Protein AF-A0A7X6PBB1-F1 (afdb_monomer)

Solvent-accessible surface area (backbone atoms only — not comparable to full-atom values): 6266 Å² total; per-residue (Å²): 109,42,58,60,52,27,48,48,32,52,76,72,76,43,76,60,89,97,48,58,81,42,70,58,37,14,54,49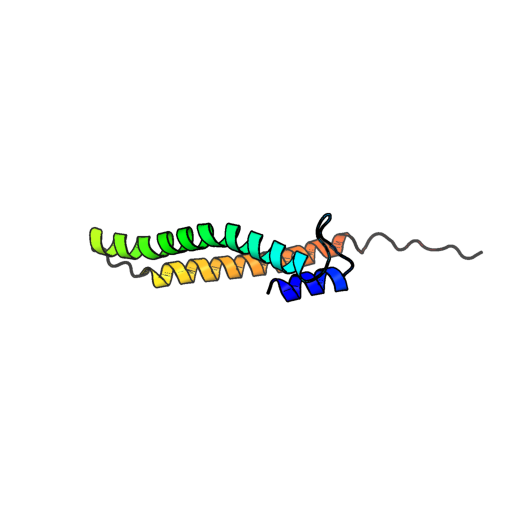,49,44,54,52,50,50,65,58,48,52,62,50,51,53,52,53,52,52,61,52,46,48,46,55,55,49,38,73,74,67,71,54,88,58,90,65,42,39,68,49,54,55,50,52,53,50,52,51,51,52,52,50,54,54,50,51,56,56,51,53,58,62,63,52,62,71,71,75,73,79,71,88,77,79,80,78,89,126

Radius of gyration: 23.5 Å; Cα contacts (8 Å, |Δi|>4): 41; chains: 1; bounding box: 78×23×52 Å

Structure (mmCIF, N/CA/C/O backbone):
data_AF-A0A7X6PBB1-F1
#
_entry.id   AF-A0A7X6PBB1-F1
#
loop_
_atom_site.group_PDB
_atom_site.id
_atom_site.type_symbol
_atom_site.label_atom_id
_atom_site.label_alt_id
_atom_site.label_comp_id
_atom_site.label_asym_id
_atom_site.label_entity_id
_atom_site.label_seq_id
_atom_site.pdbx_PDB_ins_code
_atom_site.Cartn_x
_atom_site.Cartn_y
_atom_site.Cartn_z
_atom_site.occupancy
_atom_site.B_iso_or_equiv
_atom_site.auth_seq_id
_atom_site.auth_comp_id
_atom_site.auth_asym_id
_atom_site.auth_atom_id
_atom_site.pdbx_PDB_model_num
ATOM 1 N N . ASN A 1 1 ? 2.613 6.301 -9.773 1.00 83.31 1 ASN A N 1
ATOM 2 C CA . ASN A 1 1 ? 2.167 6.974 -11.007 1.00 83.31 1 ASN A CA 1
ATOM 3 C C . ASN A 1 1 ? 2.498 6.084 -12.215 1.00 83.31 1 ASN A C 1
ATOM 5 O O . ASN A 1 1 ? 3.665 5.731 -12.363 1.00 83.31 1 ASN A O 1
ATOM 9 N N . PRO A 1 2 ? 1.519 5.656 -13.041 1.00 81.81 2 PRO A N 1
ATOM 10 C CA . PRO A 1 2 ? 1.767 4.777 -14.192 1.00 81.81 2 PRO A CA 1
ATOM 11 C C . PRO A 1 2 ? 2.660 5.387 -15.282 1.00 81.81 2 PRO A C 1
ATOM 13 O O . PRO A 1 2 ? 3.365 4.642 -15.962 1.00 81.81 2 PRO A O 1
ATOM 16 N N . THR A 1 3 ? 2.653 6.716 -15.456 1.00 86.56 3 THR A N 1
ATOM 17 C CA . THR A 1 3 ? 3.498 7.390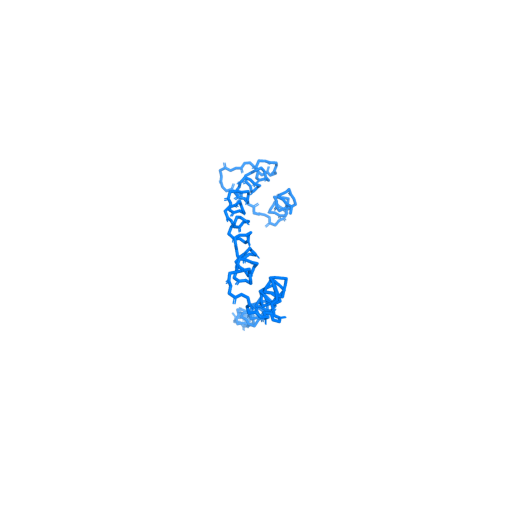 -16.459 1.00 86.56 3 THR A CA 1
ATOM 18 C C . THR A 1 3 ? 4.966 7.361 -16.054 1.00 86.56 3 THR A C 1
ATOM 20 O O . THR A 1 3 ? 5.794 6.899 -16.830 1.00 86.56 3 THR A O 1
ATOM 23 N N . GLU A 1 4 ? 5.271 7.721 -14.807 1.00 86.44 4 GLU A N 1
ATOM 24 C CA . GLU A 1 4 ? 6.627 7.628 -14.248 1.00 86.44 4 GLU A CA 1
ATOM 25 C C . GLU A 1 4 ? 7.145 6.187 -14.243 1.00 86.44 4 GLU A C 1
ATOM 27 O O . GLU A 1 4 ? 8.310 5.948 -14.536 1.00 86.44 4 GLU A O 1
ATOM 32 N N . MET A 1 5 ? 6.293 5.197 -13.949 1.00 85.25 5 MET A N 1
ATOM 33 C CA . MET A 1 5 ? 6.688 3.786 -14.047 1.00 85.25 5 MET A CA 1
ATOM 34 C C . MET A 1 5 ? 7.062 3.399 -15.481 1.00 85.25 5 MET A C 1
ATOM 36 O O . MET A 1 5 ? 8.079 2.738 -15.684 1.00 85.25 5 MET A O 1
ATOM 40 N N . ALA A 1 6 ? 6.279 3.827 -16.474 1.00 84.69 6 ALA A N 1
ATOM 41 C CA . ALA A 1 6 ? 6.579 3.569 -17.879 1.00 84.69 6 ALA A CA 1
ATOM 42 C C . ALA A 1 6 ? 7.870 4.274 -18.341 1.00 84.69 6 ALA A C 1
ATOM 44 O O . ALA A 1 6 ? 8.652 3.682 -19.083 1.00 84.69 6 ALA A O 1
ATOM 45 N N . GLU A 1 7 ? 8.115 5.505 -17.887 1.00 86.44 7 GLU A N 1
ATOM 46 C CA . GLU A 1 7 ? 9.351 6.252 -18.158 1.00 86.44 7 GLU A CA 1
ATOM 47 C C . GLU A 1 7 ? 10.567 5.607 -17.489 1.00 86.44 7 GLU A C 1
ATOM 49 O O . GLU A 1 7 ? 11.599 5.418 -18.136 1.00 86.44 7 GLU A O 1
ATOM 54 N N . ASN A 1 8 ? 10.433 5.189 -16.228 1.00 86.88 8 ASN A N 1
ATOM 55 C CA . ASN A 1 8 ? 11.476 4.467 -15.507 1.00 86.88 8 ASN A CA 1
ATOM 56 C C . ASN A 1 8 ? 11.821 3.152 -16.212 1.00 86.88 8 ASN A C 1
ATOM 58 O O . ASN A 1 8 ? 12.999 2.861 -16.391 1.00 86.88 8 ASN A O 1
ATOM 62 N N . MET A 1 9 ? 10.832 2.390 -16.696 1.00 83.94 9 MET A N 1
ATOM 63 C CA . MET A 1 9 ? 11.103 1.178 -17.478 1.00 83.94 9 MET A CA 1
ATOM 64 C C . MET A 1 9 ? 11.989 1.476 -18.693 1.00 83.94 9 MET A C 1
ATOM 66 O O . MET A 1 9 ? 12.996 0.799 -18.871 1.00 83.94 9 MET A O 1
ATOM 70 N N . ILE A 1 10 ? 11.689 2.528 -19.462 1.00 83.12 10 ILE A N 1
ATOM 71 C CA . ILE A 1 10 ? 12.508 2.932 -20.617 1.00 83.12 10 ILE A CA 1
ATOM 72 C C . ILE A 1 10 ? 13.915 3.352 -20.174 1.00 83.12 10 ILE A C 1
ATOM 74 O O . ILE A 1 10 ? 14.898 2.925 -20.778 1.00 83.12 10 ILE A O 1
ATOM 78 N N . LYS A 1 11 ? 14.020 4.150 -19.103 1.00 85.19 11 LYS A N 1
ATOM 79 C CA . LYS A 1 11 ? 15.294 4.644 -18.556 1.00 85.19 11 LYS A CA 1
ATOM 80 C C . LYS A 1 11 ? 16.216 3.512 -18.090 1.00 85.19 11 LYS A C 1
ATOM 82 O O . LYS A 1 11 ? 17.429 3.626 -18.234 1.00 85.19 11 LYS A O 1
ATOM 87 N N . TYR A 1 12 ? 15.649 2.422 -17.574 1.00 84.94 12 TYR A N 1
ATOM 88 C CA . TYR A 1 12 ? 16.376 1.218 -17.156 1.00 84.94 12 TYR A CA 1
ATOM 89 C C . TYR A 1 12 ? 16.471 0.142 -18.260 1.00 84.94 12 TYR A C 1
ATOM 91 O O . TYR A 1 12 ? 16.863 -0.988 -17.978 1.00 84.94 12 TYR A O 1
ATOM 99 N N . GLY A 1 13 ? 16.126 0.465 -19.515 1.00 81.38 13 GLY A N 1
ATOM 100 C CA . GLY A 1 13 ? 16.237 -0.445 -20.667 1.00 81.38 13 GLY A CA 1
ATOM 101 C C . GLY A 1 13 ? 15.159 -1.538 -20.752 1.00 81.38 13 GLY A C 1
ATOM 102 O O . GLY A 1 13 ? 15.240 -2.424 -21.602 1.00 81.38 13 GLY A O 1
ATOM 103 N N . GLY A 1 14 ? 14.138 -1.490 -19.896 1.00 81.75 14 GLY A N 1
ATOM 104 C CA . GLY A 1 14 ? 13.006 -2.413 -19.880 1.00 81.75 14 GLY A CA 1
ATOM 105 C C . GLY A 1 14 ? 11.846 -1.961 -20.775 1.00 81.75 14 GLY A C 1
ATOM 106 O O . GLY A 1 14 ? 11.537 -0.777 -20.897 1.00 81.75 14 GLY A O 1
ATOM 107 N N . HIS A 1 15 ? 11.145 -2.915 -21.386 1.00 84.81 15 HIS A N 1
ATOM 108 C CA . HIS A 1 15 ? 9.913 -2.652 -22.133 1.00 84.81 15 HIS A CA 1
ATOM 109 C C . HIS A 1 15 ? 8.940 -3.825 -22.006 1.00 84.81 15 HIS A C 1
ATOM 111 O O . HIS A 1 15 ? 9.345 -4.967 -21.803 1.00 84.81 15 HIS A O 1
ATOM 117 N N . ILE A 1 16 ? 7.640 -3.540 -22.113 1.00 82.00 16 ILE A N 1
ATOM 118 C CA . ILE A 1 16 ? 6.608 -4.580 -22.101 1.00 82.00 16 ILE A CA 1
ATOM 119 C C . ILE A 1 16 ? 6.504 -5.163 -23.520 1.00 82.00 16 ILE A C 1
ATOM 121 O O . ILE A 1 16 ? 6.164 -4.416 -24.445 1.00 82.00 16 ILE A O 1
ATOM 125 N N . PRO A 1 17 ? 6.763 -6.468 -23.725 1.00 76.38 17 PRO A N 1
ATOM 126 C CA . PRO A 1 17 ? 6.644 -7.084 -25.041 1.00 76.38 17 PRO A CA 1
ATOM 127 C C . PRO A 1 17 ? 5.209 -6.940 -25.572 1.00 76.38 17 PRO A C 1
ATOM 129 O O . PRO A 1 17 ? 4.233 -7.179 -24.862 1.00 76.38 17 PRO A O 1
ATOM 132 N N . GLY A 1 18 ? 5.071 -6.497 -26.825 1.00 79.00 18 GLY A N 1
ATOM 133 C CA . GLY A 1 18 ? 3.769 -6.298 -27.476 1.00 79.00 18 GLY A CA 1
ATOM 134 C C . GLY A 1 18 ? 3.070 -4.956 -27.202 1.00 79.00 18 GLY A C 1
ATOM 135 O O . GLY A 1 18 ? 1.972 -4.738 -27.723 1.00 79.00 18 GLY A O 1
ATOM 136 N N . LYS A 1 19 ? 3.670 -4.026 -26.439 1.00 81.94 19 LYS A N 1
ATOM 137 C CA . LYS A 1 19 ? 3.152 -2.654 -26.249 1.00 81.94 19 LYS A CA 1
ATOM 138 C C . LYS A 1 19 ? 4.232 -1.612 -26.543 1.00 81.94 19 LYS A C 1
ATOM 140 O O . LYS A 1 19 ? 5.374 -1.749 -26.123 1.00 81.94 19 LYS A O 1
ATOM 145 N N . LYS A 1 20 ? 3.865 -0.555 -27.279 1.00 82.88 20 LYS A N 1
ATOM 146 C CA . LYS A 1 20 ? 4.797 0.534 -27.614 1.00 82.88 20 LYS A CA 1
ATOM 147 C C . LYS A 1 20 ? 5.254 1.246 -26.328 1.00 82.88 20 LYS A C 1
ATOM 149 O O . LYS A 1 20 ? 4.380 1.633 -25.546 1.00 82.88 20 LYS A O 1
ATOM 154 N N . PRO A 1 21 ? 6.569 1.453 -26.127 1.00 80.38 21 PRO A N 1
ATOM 155 C CA . PRO A 1 21 ? 7.083 2.187 -24.976 1.00 80.38 21 PRO A CA 1
ATOM 156 C C . PRO A 1 21 ? 6.457 3.584 -24.839 1.00 80.38 21 PRO A C 1
ATOM 158 O O . PRO A 1 21 ? 6.134 4.234 -25.834 1.00 80.38 21 PRO A O 1
ATOM 161 N N . GLY A 1 22 ? 6.273 4.039 -23.598 1.00 83.94 22 GLY A N 1
ATOM 162 C CA . GLY A 1 22 ? 5.744 5.364 -23.267 1.00 83.94 22 GLY A CA 1
ATOM 163 C C . GLY A 1 22 ? 4.253 5.331 -22.940 1.00 83.94 22 GLY A C 1
ATOM 164 O O . GLY A 1 22 ? 3.806 4.532 -22.114 1.00 83.94 22 GLY A O 1
ATOM 165 N N . LYS A 1 23 ? 3.460 6.188 -23.598 1.00 86.25 23 LYS A N 1
ATOM 166 C CA . LYS A 1 23 ? 2.035 6.402 -23.277 1.00 86.25 23 LYS A CA 1
ATOM 167 C C . LYS A 1 23 ? 1.198 5.115 -23.302 1.00 86.25 23 LYS A C 1
ATOM 169 O O . LYS A 1 23 ? 0.369 4.907 -22.422 1.00 86.25 23 LYS A O 1
ATOM 174 N N . LYS A 1 24 ? 1.445 4.217 -24.264 1.00 87.06 24 LYS A N 1
ATOM 175 C CA . LYS A 1 24 ? 0.715 2.938 -24.373 1.00 87.06 24 LYS A CA 1
ATOM 176 C C . LYS A 1 24 ? 1.057 1.957 -23.248 1.00 87.06 24 LYS A C 1
ATOM 178 O O . LYS A 1 24 ? 0.178 1.214 -22.817 1.00 87.06 24 LYS A O 1
ATOM 183 N N . THR A 1 25 ? 2.289 1.983 -22.742 1.00 87.81 25 THR A N 1
ATOM 184 C CA . THR A 1 25 ? 2.695 1.231 -21.546 1.00 87.81 25 THR A CA 1
ATOM 185 C C . THR A 1 25 ? 2.056 1.804 -20.282 1.00 87.81 25 THR A C 1
ATOM 187 O O . THR A 1 25 ? 1.527 1.042 -19.478 1.00 87.81 25 THR A O 1
ATOM 190 N N . ALA A 1 26 ? 2.022 3.131 -20.133 1.00 89.12 26 ALA A N 1
ATOM 191 C CA . ALA A 1 26 ? 1.381 3.787 -18.991 1.00 89.12 26 ALA A CA 1
ATOM 192 C C . ALA A 1 26 ? -0.134 3.504 -18.926 1.00 89.12 26 ALA A C 1
ATOM 194 O O . ALA A 1 26 ? -0.645 3.141 -17.867 1.00 89.12 26 ALA A O 1
ATOM 195 N N . GLU A 1 27 ? -0.841 3.600 -20.062 1.00 91.06 27 GLU A N 1
ATOM 196 C CA . GLU A 1 27 ? -2.267 3.245 -20.184 1.00 91.06 27 GLU A CA 1
ATOM 197 C C . GLU A 1 27 ? -2.513 1.778 -19.797 1.00 91.06 27 GLU A C 1
ATOM 199 O O . GLU A 1 27 ? -3.445 1.471 -19.051 1.00 91.06 27 GLU A O 1
ATOM 204 N N . TYR A 1 28 ? -1.648 0.870 -20.260 1.00 90.44 28 TYR A N 1
ATOM 205 C CA . TYR A 1 28 ? -1.733 -0.546 -19.918 1.00 90.44 28 TYR A CA 1
ATOM 206 C C . TYR A 1 28 ? -1.552 -0.781 -18.413 1.00 90.44 28 TYR A C 1
ATOM 208 O O . TYR A 1 28 ? -2.427 -1.381 -17.788 1.00 90.44 28 TYR A O 1
ATOM 216 N N . ILE A 1 29 ? -0.477 -0.250 -17.822 1.00 90.69 29 ILE A N 1
ATOM 217 C CA . ILE A 1 29 ? -0.203 -0.354 -16.381 1.00 90.69 29 ILE A CA 1
ATOM 218 C C . ILE A 1 29 ? -1.379 0.207 -15.580 1.00 90.69 29 ILE A C 1
ATOM 220 O O . ILE A 1 29 ? -1.864 -0.456 -14.668 1.00 90.69 29 ILE A O 1
ATOM 224 N N . SER A 1 30 ? -1.894 1.381 -15.955 1.00 92.75 30 SER A N 1
ATOM 225 C CA . SER A 1 30 ? -3.048 1.978 -15.281 1.00 92.75 30 SER A CA 1
ATOM 226 C C . SER A 1 30 ? -4.275 1.073 -15.345 1.00 92.75 30 SER A C 1
ATOM 228 O O . SER A 1 30 ? -4.933 0.874 -14.330 1.00 92.75 30 SER A O 1
ATOM 230 N N . SER A 1 31 ? -4.575 0.488 -16.508 1.00 92.56 31 SER A N 1
ATOM 231 C CA . SER A 1 31 ? -5.744 -0.385 -16.665 1.00 92.56 31 SER A CA 1
ATOM 232 C C . SER A 1 31 ? -5.655 -1.656 -15.813 1.00 92.56 31 SER A C 1
ATOM 234 O O . SER A 1 31 ? -6.656 -2.097 -15.244 1.00 92.56 31 SER A O 1
ATOM 236 N N . VAL A 1 32 ? -4.452 -2.224 -15.689 1.00 93.12 32 VAL A N 1
ATOM 237 C CA . VAL A 1 32 ? -4.186 -3.403 -14.859 1.00 93.12 32 VAL A CA 1
ATOM 238 C C . VAL A 1 32 ? -4.298 -3.041 -13.381 1.00 93.12 32 VAL A C 1
ATOM 240 O O . VAL A 1 32 ? -5.013 -3.719 -12.646 1.00 93.12 32 VAL A O 1
ATOM 243 N N . LEU A 1 33 ? -3.669 -1.937 -12.962 1.00 92.62 33 LEU A N 1
ATOM 244 C CA . LEU A 1 33 ? -3.761 -1.435 -11.592 1.00 92.62 33 LEU A CA 1
ATOM 245 C C . LEU A 1 33 ? -5.216 -1.191 -11.193 1.00 92.62 33 LEU A C 1
ATOM 247 O O . LEU A 1 33 ? -5.637 -1.661 -10.145 1.00 92.62 33 LEU A O 1
ATOM 251 N N . THR A 1 34 ? -6.016 -0.538 -12.037 1.00 94.56 34 THR A N 1
ATOM 252 C CA . THR A 1 34 ? -7.435 -0.308 -11.743 1.00 94.56 34 THR A CA 1
ATOM 253 C C . THR A 1 34 ? -8.198 -1.618 -11.540 1.00 94.56 34 THR A C 1
ATOM 255 O O . THR A 1 34 ? -8.951 -1.727 -10.578 1.00 94.56 34 THR A O 1
ATOM 258 N N . ARG A 1 35 ? -7.989 -2.636 -12.387 1.00 94.25 35 ARG A N 1
ATOM 259 C CA . ARG A 1 35 ? -8.691 -3.929 -12.254 1.00 94.25 35 ARG A CA 1
ATOM 260 C C . ARG A 1 35 ? -8.303 -4.706 -11.001 1.00 94.25 35 ARG A C 1
ATOM 262 O O . ARG A 1 35 ? -9.149 -5.408 -10.463 1.00 94.25 35 ARG A O 1
ATOM 269 N N . ILE A 1 36 ? -7.055 -4.594 -10.555 1.00 93.56 36 ILE A N 1
ATOM 270 C CA . ILE A 1 36 ? -6.574 -5.281 -9.349 1.00 93.56 36 ILE A CA 1
ATOM 271 C C . ILE A 1 36 ? -6.998 -4.516 -8.089 1.00 93.56 36 ILE A C 1
ATOM 273 O O . ILE A 1 36 ? -7.465 -5.116 -7.124 1.00 93.56 36 ILE A O 1
ATOM 277 N N . THR A 1 37 ? -6.888 -3.188 -8.102 1.00 93.44 37 THR A N 1
ATOM 278 C CA . THR A 1 37 ? -7.191 -2.345 -6.940 1.00 93.44 37 THR A CA 1
ATOM 279 C C . THR A 1 37 ? -8.686 -2.283 -6.636 1.00 93.44 37 THR A C 1
ATOM 281 O O . THR A 1 37 ? -9.055 -2.217 -5.469 1.00 93.44 37 THR A O 1
ATOM 284 N N . LEU A 1 38 ? -9.559 -2.329 -7.647 1.00 94.31 38 LEU A N 1
ATOM 285 C CA . LEU A 1 38 ? -11.009 -2.188 -7.468 1.00 94.31 38 LEU A CA 1
ATOM 286 C C . LEU A 1 38 ? -11.634 -3.254 -6.537 1.00 94.31 38 LEU A C 1
ATOM 288 O O . LEU A 1 38 ? -12.277 -2.861 -5.564 1.00 94.31 38 LEU A O 1
ATOM 292 N N . PRO A 1 39 ? -11.415 -4.572 -6.726 1.00 94.50 39 PRO A N 1
ATOM 293 C CA . PRO A 1 39 ? -11.879 -5.580 -5.769 1.00 94.50 39 PRO A CA 1
ATOM 294 C C . PRO A 1 39 ? -11.158 -5.490 -4.414 1.00 94.50 39 PRO A C 1
ATOM 296 O O . PRO A 1 39 ? -11.784 -5.715 -3.380 1.00 94.50 39 PRO A O 1
ATOM 299 N N . GLY A 1 40 ? -9.875 -5.105 -4.394 1.00 90.94 40 GLY A N 1
ATOM 300 C CA . GLY A 1 40 ? -9.131 -4.888 -3.149 1.00 90.94 40 GLY A CA 1
ATOM 301 C C . GLY A 1 40 ? -9.735 -3.775 -2.286 1.00 90.94 40 GLY A C 1
ATOM 302 O O . GLY A 1 40 ? -9.909 -3.949 -1.084 1.00 90.94 40 GLY A O 1
ATOM 303 N N . ALA A 1 41 ? -10.130 -2.657 -2.899 1.00 88.69 41 ALA A N 1
ATOM 304 C CA . ALA A 1 41 ? -10.770 -1.538 -2.211 1.00 88.69 41 ALA A CA 1
ATOM 305 C C . ALA A 1 41 ? -12.131 -1.928 -1.612 1.00 88.69 41 ALA A C 1
ATOM 307 O O . ALA A 1 41 ? -12.422 -1.569 -0.472 1.00 88.69 41 ALA A O 1
ATOM 308 N N . VAL A 1 42 ? -12.936 -2.708 -2.342 1.00 93.00 42 VAL A N 1
ATOM 309 C CA . VAL A 1 42 ? -14.216 -3.236 -1.836 1.00 93.00 42 VAL A CA 1
ATOM 310 C C . VAL A 1 42 ? -13.990 -4.159 -0.637 1.00 93.00 42 VAL A C 1
ATOM 312 O O . VAL A 1 42 ? -14.674 -4.031 0.375 1.00 93.00 42 VAL A O 1
ATOM 315 N N . PHE A 1 43 ? -13.001 -5.051 -0.711 1.00 88.94 43 PHE A N 1
ATOM 316 C CA . PHE A 1 43 ? -12.646 -5.936 0.398 1.00 88.94 43 PHE A CA 1
ATOM 317 C C . PHE A 1 43 ? -12.211 -5.161 1.652 1.00 88.94 43 PHE A C 1
ATOM 319 O O . PHE A 1 43 ? -12.698 -5.438 2.748 1.00 88.94 43 PHE A O 1
ATOM 326 N N . PHE A 1 44 ? -11.353 -4.149 1.496 1.00 84.94 44 PHE A N 1
ATOM 327 C CA . PHE A 1 44 ? -10.947 -3.292 2.612 1.00 84.94 44 PHE A CA 1
ATOM 328 C C . PHE A 1 44 ? -12.120 -2.515 3.215 1.00 84.94 44 PHE A C 1
ATOM 330 O O . PHE A 1 44 ? -12.214 -2.424 4.438 1.00 84.94 44 PHE A O 1
ATOM 337 N N . ALA A 1 45 ? -13.032 -2.004 2.384 1.00 85.25 45 ALA A N 1
ATOM 338 C CA . ALA A 1 45 ? -14.234 -1.327 2.861 1.00 85.25 45 ALA A CA 1
ATOM 339 C C . ALA A 1 45 ? -15.119 -2.262 3.703 1.00 85.25 45 ALA A C 1
ATOM 341 O O . ALA A 1 45 ? -15.600 -1.862 4.758 1.00 85.25 45 ALA A O 1
ATOM 342 N N . LEU A 1 46 ? -15.281 -3.526 3.297 1.00 86.62 46 LEU A N 1
ATOM 343 C CA . LEU A 1 46 ? -16.041 -4.512 4.073 1.00 86.62 46 LEU A CA 1
ATOM 344 C C . LEU A 1 46 ? -15.386 -4.816 5.426 1.00 86.62 46 LEU A C 1
ATOM 346 O O . LEU A 1 46 ? -16.074 -4.816 6.445 1.00 86.62 46 LEU A O 1
ATOM 350 N N . ILE A 1 47 ? -14.064 -5.021 5.460 1.00 82.06 47 ILE A N 1
ATOM 351 C CA . ILE A 1 47 ? -13.328 -5.249 6.715 1.00 82.06 47 ILE A CA 1
ATOM 352 C C . ILE A 1 47 ? -13.453 -4.052 7.662 1.00 82.0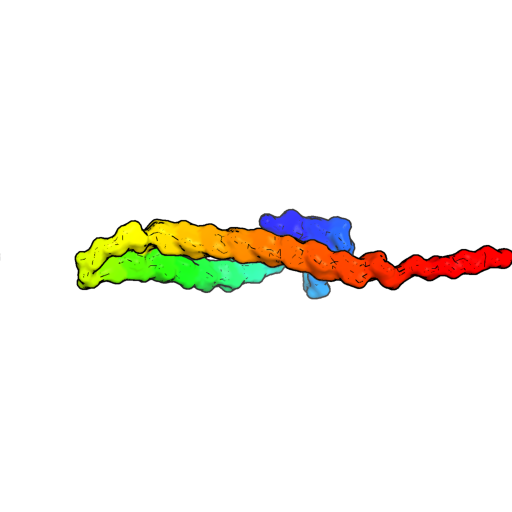6 47 ILE A C 1
ATOM 354 O O . ILE A 1 47 ? -13.616 -4.245 8.865 1.00 82.06 47 ILE A O 1
ATOM 358 N N . ALA A 1 48 ? -13.409 -2.829 7.131 1.00 77.88 48 ALA A N 1
ATOM 359 C CA . ALA A 1 48 ? -13.571 -1.612 7.920 1.00 77.88 48 ALA A CA 1
ATOM 360 C C . ALA A 1 48 ? -14.960 -1.506 8.580 1.00 77.88 48 ALA A C 1
ATOM 362 O O . ALA A 1 48 ? -15.065 -0.985 9.689 1.00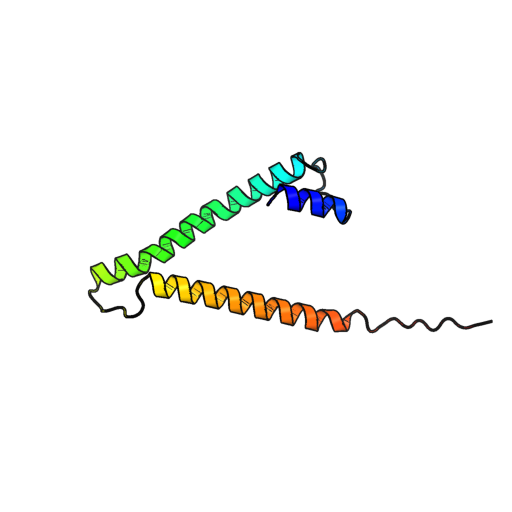 77.88 48 ALA A O 1
ATOM 363 N N . LEU A 1 49 ? -16.007 -2.031 7.932 1.00 80.19 49 LEU A N 1
ATOM 364 C CA . LEU A 1 49 ? -17.394 -1.984 8.415 1.00 80.19 49 LEU A CA 1
ATOM 365 C C . LEU A 1 49 ? -17.742 -3.096 9.420 1.00 80.19 49 LEU A C 1
ATOM 367 O O . LEU A 1 49 ? -18.632 -2.917 10.252 1.00 80.19 49 LEU A O 1
ATOM 371 N N . LEU A 1 50 ? -17.046 -4.239 9.382 1.00 78.25 50 LEU A N 1
ATOM 372 C CA . LEU A 1 50 ? -17.250 -5.351 10.325 1.00 78.25 50 LEU A CA 1
ATOM 373 C C . LEU A 1 50 ? -17.296 -4.932 11.811 1.00 78.25 50 LEU A C 1
ATOM 375 O O . LEU A 1 50 ? -18.253 -5.304 12.493 1.00 78.25 50 LEU A O 1
ATOM 379 N N . PRO A 1 51 ? -16.328 -4.167 12.348 1.00 73.94 51 PRO A N 1
ATOM 380 C CA . PRO A 1 51 ? -16.3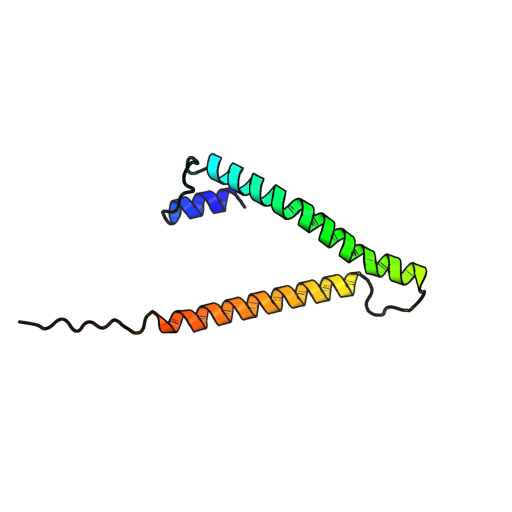27 -3.788 13.762 1.00 73.94 51 PRO A CA 1
ATOM 381 C C . PRO A 1 51 ? -17.509 -2.888 14.149 1.00 73.94 51 PRO A C 1
ATOM 383 O O . PRO A 1 51 ? -18.034 -3.013 15.256 1.00 73.94 51 PRO A O 1
ATOM 386 N N . GLU A 1 52 ? -17.973 -2.021 13.246 1.00 74.88 52 GLU A N 1
ATOM 387 C CA . GLU A 1 52 ? -19.147 -1.170 13.479 1.00 74.88 52 GLU A CA 1
ATOM 388 C C . GLU A 1 52 ? -20.427 -2.014 13.601 1.00 74.88 52 GLU A C 1
ATOM 390 O O . GLU A 1 52 ? -21.203 -1.853 14.547 1.00 74.88 52 GLU A O 1
ATOM 395 N N . ILE A 1 53 ? -20.593 -3.001 12.715 1.00 75.94 53 ILE A N 1
ATOM 396 C CA . ILE A 1 53 ? -21.713 -3.952 12.761 1.00 75.94 53 ILE A CA 1
ATOM 397 C C . ILE A 1 53 ? -21.665 -4.795 14.045 1.00 75.94 53 ILE A C 1
ATOM 399 O O . ILE A 1 53 ? -22.685 -4.963 14.717 1.00 75.94 53 ILE A O 1
ATOM 403 N N . MET A 1 54 ? -20.486 -5.296 14.429 1.00 71.12 54 MET A N 1
ATOM 404 C CA . MET A 1 54 ? -20.325 -6.107 15.642 1.00 71.12 54 MET A CA 1
ATOM 405 C C . MET A 1 54 ? -20.634 -5.322 16.922 1.00 71.12 54 MET A C 1
ATOM 407 O O . MET A 1 54 ? -21.274 -5.858 17.829 1.00 71.12 54 MET A O 1
ATOM 411 N N . THR A 1 55 ? -20.231 -4.052 16.987 1.00 68.56 55 THR A N 1
ATOM 412 C CA . THR A 1 55 ? -20.480 -3.195 18.157 1.00 68.56 55 THR A CA 1
ATOM 413 C C . THR A 1 55 ? -21.977 -2.914 18.328 1.00 68.56 55 THR A C 1
ATOM 415 O O . THR A 1 55 ? -22.499 -3.005 19.441 1.00 68.56 55 THR A O 1
ATOM 418 N N . ASN A 1 56 ? -22.691 -2.664 17.225 1.00 70.00 56 ASN A N 1
ATOM 419 C CA . ASN A 1 56 ? -24.128 -2.378 17.240 1.00 70.00 56 ASN A CA 1
ATOM 420 C C . ASN A 1 56 ? -24.990 -3.594 17.630 1.00 70.00 56 ASN A C 1
ATOM 422 O O . ASN A 1 56 ? -26.008 -3.429 18.304 1.00 70.00 56 ASN A O 1
ATOM 426 N N . VAL A 1 57 ? -24.590 -4.812 17.242 1.00 67.00 57 VAL A N 1
ATOM 427 C CA . VAL A 1 57 ? -25.360 -6.044 17.513 1.00 67.00 57 VAL A CA 1
ATOM 428 C C . VAL A 1 57 ? -25.054 -6.631 18.895 1.00 67.00 57 VAL A C 1
ATOM 430 O O . VAL A 1 57 ? -25.977 -7.021 19.608 1.00 67.00 57 VAL A O 1
ATOM 433 N N . PHE A 1 58 ? -23.780 -6.682 19.302 1.00 68.81 58 PHE A N 1
ATOM 434 C CA . PHE A 1 58 ? -23.368 -7.373 20.532 1.00 68.81 58 PHE A CA 1
ATOM 435 C C . PHE A 1 58 ? -23.257 -6.459 21.762 1.00 68.81 58 PHE A C 1
ATOM 437 O O . PHE A 1 58 ? -23.105 -6.976 22.867 1.00 68.81 58 PHE A O 1
ATOM 444 N N . LYS A 1 59 ? -23.349 -5.124 21.606 1.00 63.44 59 LYS A N 1
ATOM 445 C CA . LYS A 1 59 ? -23.262 -4.116 22.692 1.00 63.44 59 LYS A CA 1
ATOM 446 C C . LYS A 1 59 ? -22.058 -4.291 23.635 1.00 63.44 59 LYS A C 1
ATOM 448 O O . LYS A 1 59 ? -22.078 -3.820 24.770 1.00 63.44 59 LYS A O 1
ATOM 453 N N . LEU A 1 60 ? -21.007 -4.972 23.181 1.00 62.84 60 LEU A N 1
ATOM 454 C CA . LEU A 1 60 ? -19.769 -5.129 23.931 1.00 62.84 60 LEU A CA 1
ATOM 455 C C . LEU A 1 60 ? -18.907 -3.879 23.713 1.00 62.84 60 LEU A C 1
ATOM 457 O O . LEU A 1 60 ? -18.758 -3.457 22.563 1.00 62.84 60 LEU A O 1
ATOM 461 N N . PRO A 1 61 ? -18.325 -3.285 24.771 1.00 61.09 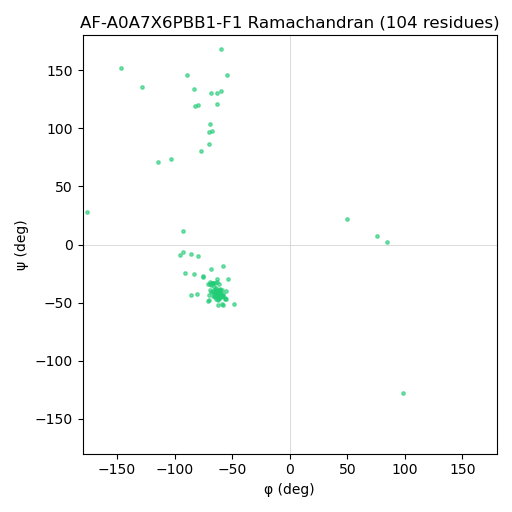61 PRO A N 1
ATOM 462 C CA . PRO A 1 61 ? -17.409 -2.163 24.632 1.00 61.09 61 PRO A CA 1
ATOM 463 C C . PRO A 1 61 ? -16.106 -2.664 24.002 1.00 61.09 61 PRO A C 1
ATOM 465 O O . PRO A 1 61 ? -15.156 -3.042 24.686 1.00 61.09 61 PRO A O 1
ATOM 468 N N . PHE A 1 62 ? -16.060 -2.697 22.672 1.00 63.00 62 PHE A N 1
ATOM 469 C CA . PHE A 1 62 ? -14.811 -2.868 21.949 1.00 63.00 62 PHE A CA 1
ATOM 470 C C . PHE A 1 62 ? -13.963 -1.612 22.180 1.00 63.00 62 PHE A C 1
ATOM 472 O O . PHE A 1 62 ? -14.119 -0.602 21.500 1.00 63.00 62 PHE A O 1
ATOM 479 N N . TYR A 1 63 ? -13.036 -1.685 23.140 1.00 60.56 63 TYR A N 1
ATOM 480 C CA . TYR A 1 63 ? -11.988 -0.672 23.347 1.00 60.56 63 TYR A CA 1
ATOM 481 C C . TYR A 1 63 ? -11.115 -0.478 22.090 1.00 60.56 63 TYR A C 1
ATOM 483 O O . TYR A 1 63 ? -10.476 0.556 21.919 1.00 60.56 63 TYR A O 1
ATOM 491 N N . PHE A 1 64 ? -11.145 -1.458 21.181 1.00 60.47 64 PHE A N 1
ATOM 492 C CA . PHE A 1 64 ? -10.588 -1.420 19.834 1.00 60.47 64 PHE A CA 1
ATOM 493 C C . PHE A 1 64 ? -11.718 -1.223 18.808 1.00 60.47 64 PHE A C 1
ATOM 495 O O . PHE A 1 64 ? -12.119 -2.164 18.127 1.00 60.47 64 PHE A O 1
ATOM 502 N N . GLY A 1 65 ? -12.278 -0.013 18.723 1.00 66.94 65 GLY A N 1
ATOM 503 C CA . GLY A 1 65 ? -13.253 0.345 17.682 1.00 66.94 65 GLY A CA 1
ATOM 504 C C . GLY A 1 65 ? -12.676 0.192 16.265 1.00 66.94 65 GLY A C 1
ATOM 505 O O . GLY A 1 65 ? -11.465 0.036 16.096 1.00 66.94 65 GLY A O 1
ATOM 506 N N . GLY A 1 66 ? -13.522 0.256 15.229 1.00 66.94 66 GLY A N 1
ATOM 507 C CA . GLY A 1 66 ? -13.117 -0.037 13.843 1.00 66.94 66 GLY A CA 1
ATOM 508 C C . GLY A 1 66 ? -11.904 0.742 13.329 1.00 66.94 66 GLY A C 1
ATOM 509 O O . GLY A 1 66 ? -11.087 0.204 12.584 1.00 66.94 66 GLY A O 1
ATOM 510 N N . THR A 1 67 ? -11.700 1.956 13.832 1.00 73.31 67 THR A N 1
ATOM 511 C CA . THR A 1 67 ? -10.509 2.775 13.583 1.00 73.31 67 THR A CA 1
ATOM 512 C C . THR A 1 67 ? -9.225 2.133 14.120 1.00 73.31 67 THR A C 1
ATOM 514 O O . THR A 1 67 ? -8.204 2.137 13.438 1.00 73.31 67 THR A O 1
ATOM 517 N N . GLY A 1 68 ? -9.267 1.534 15.314 1.00 76.06 68 GLY A N 1
ATOM 518 C CA . GLY A 1 68 ? -8.128 0.837 15.915 1.00 76.06 68 GLY A CA 1
ATOM 519 C C . GLY A 1 68 ? -7.723 -0.407 15.127 1.00 76.06 68 GLY A C 1
ATOM 520 O O . GLY A 1 68 ? -6.536 -0.669 14.963 1.00 76.06 68 GLY A O 1
ATOM 521 N N . LEU A 1 69 ? -8.693 -1.132 14.566 1.00 76.69 69 LEU A N 1
ATOM 522 C CA . LEU A 1 69 ? -8.426 -2.328 13.766 1.00 76.69 69 LEU A CA 1
ATOM 523 C C . LEU A 1 69 ? -7.729 -1.983 12.437 1.00 76.69 69 LEU A C 1
ATOM 525 O O . LEU A 1 69 ? -6.761 -2.642 12.061 1.00 76.69 69 LEU A O 1
ATOM 529 N N . ILE A 1 70 ? -8.154 -0.901 11.774 1.00 77.88 70 ILE A N 1
ATOM 530 C CA . ILE A 1 70 ? -7.497 -0.386 10.559 1.00 77.88 70 ILE A CA 1
ATOM 531 C C . ILE A 1 70 ? -6.066 0.077 10.865 1.00 77.88 70 ILE A C 1
ATOM 533 O O . ILE A 1 70 ? -5.150 -0.241 10.106 1.00 77.88 70 ILE A O 1
ATOM 537 N N . ILE A 1 71 ? -5.856 0.780 11.986 1.00 84.50 71 ILE A N 1
ATOM 538 C CA . ILE A 1 71 ? -4.522 1.233 12.411 1.00 84.50 71 ILE A CA 1
ATOM 539 C C . ILE A 1 71 ? -3.601 0.035 12.673 1.00 84.50 71 ILE A C 1
ATOM 541 O O . ILE A 1 71 ? -2.481 0.014 12.167 1.00 84.50 71 ILE A O 1
ATOM 545 N N . VAL A 1 72 ? -4.063 -0.982 13.411 1.00 84.88 72 VAL A N 1
ATOM 546 C CA . VAL A 1 72 ? -3.257 -2.175 13.730 1.00 84.88 72 VAL A CA 1
ATOM 547 C C . VAL A 1 72 ? -2.849 -2.923 12.463 1.00 84.88 72 VAL A C 1
ATOM 549 O O . VAL A 1 72 ? -1.680 -3.277 12.316 1.00 84.88 72 VAL A O 1
ATOM 552 N N . VAL A 1 73 ? -3.777 -3.125 11.523 1.00 84.31 73 VAL A N 1
ATOM 553 C CA . VAL A 1 73 ? -3.467 -3.778 10.243 1.00 84.31 73 VAL A CA 1
ATOM 554 C C . VAL A 1 73 ? -2.496 -2.929 9.417 1.00 84.31 73 VAL A C 1
ATOM 556 O O . VAL A 1 73 ? -1.546 -3.476 8.859 1.00 84.31 73 VAL A O 1
ATOM 559 N N . GLY A 1 74 ? -2.679 -1.605 9.377 1.00 87.75 74 GLY A N 1
ATOM 560 C CA . GLY A 1 74 ? -1.762 -0.684 8.699 1.00 87.75 74 GLY A CA 1
ATOM 561 C C . GLY A 1 74 ? -0.333 -0.777 9.241 1.00 87.75 74 GLY A C 1
ATOM 562 O O . GLY A 1 74 ? 0.599 -1.038 8.483 1.00 87.75 74 GLY A O 1
ATOM 563 N N . VAL A 1 75 ? -0.172 -0.671 10.564 1.00 92.81 75 VAL A N 1
ATOM 564 C CA . VAL A 1 75 ? 1.135 -0.762 11.236 1.00 92.81 75 VAL A CA 1
ATOM 565 C C . VAL A 1 75 ? 1.764 -2.147 11.06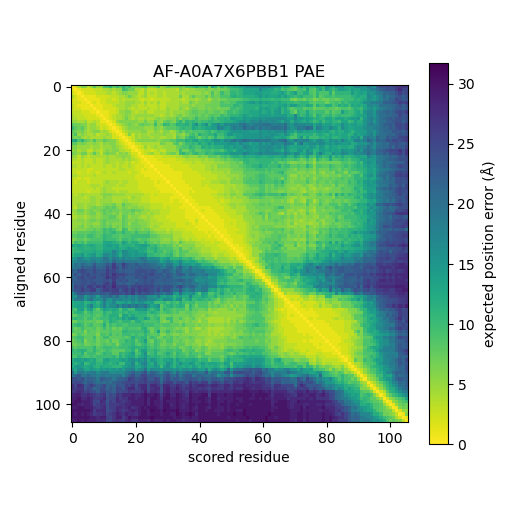1 1.00 92.81 75 VAL A C 1
ATOM 567 O O . VAL A 1 75 ? 2.970 -2.246 10.827 1.00 92.81 75 VAL A O 1
ATOM 570 N N . ALA A 1 76 ? 0.974 -3.222 11.132 1.00 90.38 76 ALA A N 1
ATOM 571 C CA . ALA A 1 76 ? 1.470 -4.577 10.906 1.00 90.38 76 ALA A CA 1
ATOM 572 C C . ALA A 1 76 ? 2.022 -4.746 9.480 1.00 90.38 76 ALA A C 1
ATOM 574 O O . ALA A 1 76 ? 3.124 -5.268 9.308 1.00 90.38 76 ALA A O 1
ATOM 575 N N . LEU A 1 77 ? 1.302 -4.257 8.463 1.00 92.19 77 LEU A N 1
ATOM 576 C CA . LEU A 1 77 ? 1.755 -4.296 7.070 1.00 92.19 77 LEU A CA 1
ATOM 577 C C . LEU A 1 77 ? 3.020 -3.460 6.846 1.00 92.19 77 LEU A C 1
ATOM 579 O O . LEU A 1 77 ? 3.918 -3.904 6.129 1.00 92.19 77 LEU A O 1
ATOM 583 N N . ASP A 1 78 ? 3.117 -2.278 7.455 1.00 93.62 78 ASP A N 1
ATOM 584 C CA . ASP A 1 78 ? 4.311 -1.433 7.347 1.00 93.62 78 ASP A CA 1
ATOM 585 C C . ASP A 1 78 ? 5.524 -2.081 8.022 1.00 93.62 78 ASP A C 1
ATOM 587 O O . ASP A 1 78 ? 6.617 -2.103 7.449 1.00 93.62 78 ASP A O 1
ATOM 591 N N . THR A 1 79 ? 5.312 -2.709 9.181 1.00 93.19 79 THR A N 1
ATOM 592 C CA . THR A 1 79 ? 6.353 -3.469 9.887 1.00 93.19 79 THR A CA 1
ATOM 593 C C . THR A 1 79 ? 6.838 -4.649 9.041 1.00 93.19 79 THR A C 1
ATOM 595 O O . THR A 1 79 ? 8.044 -4.856 8.902 1.00 93.19 79 THR A O 1
ATOM 598 N N . LEU A 1 80 ? 5.921 -5.397 8.414 1.00 92.62 80 LEU A N 1
ATOM 599 C CA . LEU A 1 80 ? 6.269 -6.519 7.535 1.00 92.62 80 LEU A CA 1
ATOM 600 C C . LEU A 1 80 ? 7.089 -6.066 6.321 1.00 92.62 80 LEU A C 1
ATOM 602 O O . LEU A 1 80 ? 8.149 -6.634 6.061 1.00 92.62 80 LEU A O 1
ATOM 606 N N . LYS A 1 81 ? 6.666 -5.003 5.628 1.00 90.25 81 LYS A N 1
ATOM 607 C CA . LYS A 1 81 ? 7.421 -4.437 4.494 1.00 90.25 81 LYS A CA 1
ATOM 608 C C . LYS A 1 81 ? 8.823 -3.990 4.904 1.00 90.25 81 LYS A C 1
ATOM 610 O O . LYS A 1 81 ? 9.786 -4.179 4.157 1.00 90.25 81 LYS A O 1
ATOM 615 N N . GLN A 1 82 ? 8.951 -3.396 6.089 1.00 88.69 82 GLN A N 1
ATOM 616 C CA . GLN A 1 82 ? 10.242 -2.967 6.612 1.00 88.69 82 GLN A CA 1
ATOM 617 C C . GLN A 1 82 ? 11.163 -4.166 6.882 1.00 88.69 82 GLN A C 1
ATOM 619 O O . GLN A 1 82 ? 12.346 -4.109 6.535 1.00 88.69 82 GLN A O 1
ATOM 624 N N . ILE A 1 83 ? 10.629 -5.257 7.438 1.00 88.94 83 ILE A N 1
ATOM 625 C CA . ILE A 1 83 ? 11.371 -6.506 7.663 1.00 88.94 83 ILE A CA 1
ATOM 626 C C . ILE A 1 83 ? 11.804 -7.134 6.330 1.00 88.94 83 ILE A C 1
ATOM 628 O O . ILE A 1 83 ? 12.977 -7.479 6.178 1.00 88.94 83 ILE A O 1
ATOM 632 N N . GLU A 1 84 ? 10.903 -7.237 5.348 1.00 85.56 84 GLU A N 1
ATOM 633 C CA . GLU A 1 84 ? 11.212 -7.786 4.018 1.00 85.56 84 GLU A CA 1
ATOM 634 C C . GLU A 1 84 ? 12.349 -7.020 3.327 1.00 85.56 84 GLU A C 1
ATOM 636 O O . GLU A 1 84 ? 13.286 -7.636 2.8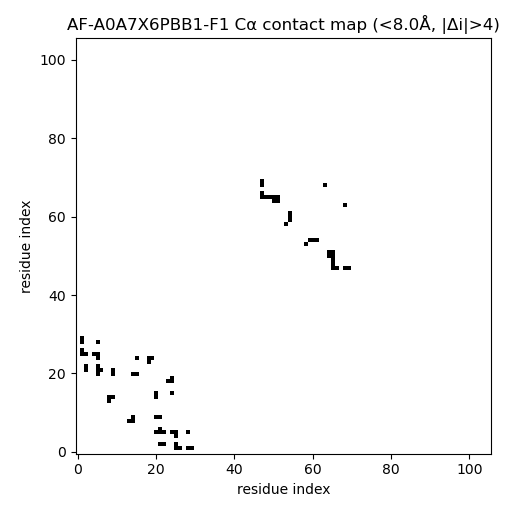16 1.00 85.56 84 GLU A O 1
ATOM 641 N N . SER A 1 85 ? 12.330 -5.684 3.380 1.00 83.12 85 SER A N 1
ATOM 642 C CA . SER A 1 85 ? 13.400 -4.841 2.828 1.00 83.12 85 SER A CA 1
ATOM 643 C C . SER A 1 85 ? 14.775 -5.159 3.440 1.00 83.12 85 SER A C 1
ATOM 645 O O . SER A 1 85 ? 15.769 -5.307 2.723 1.00 83.12 85 SER A O 1
ATOM 647 N N . HIS A 1 86 ? 14.838 -5.357 4.762 1.00 79.38 86 HIS A N 1
ATOM 648 C CA . HIS A 1 86 ? 16.083 -5.726 5.445 1.00 79.38 86 HIS A CA 1
ATOM 649 C C . HIS A 1 86 ? 16.550 -7.151 5.103 1.00 79.38 86 HIS A C 1
ATOM 651 O O . HIS A 1 86 ? 17.755 -7.399 5.005 1.00 79.38 86 HIS A O 1
ATOM 657 N N . LEU A 1 87 ? 15.622 -8.089 4.891 1.00 79.44 87 LEU A N 1
ATOM 658 C CA . LEU A 1 87 ? 15.943 -9.462 4.487 1.00 79.44 87 LEU A CA 1
ATOM 659 C C . LEU A 1 87 ? 16.484 -9.539 3.051 1.00 79.44 87 LEU A C 1
ATOM 661 O O . LEU A 1 87 ? 17.449 -10.268 2.809 1.00 79.44 87 LEU A O 1
ATOM 665 N N . ILE A 1 88 ? 15.933 -8.754 2.118 1.00 73.19 88 ILE A N 1
ATOM 666 C CA . ILE A 1 88 ? 16.424 -8.676 0.730 1.00 73.19 88 ILE A CA 1
ATOM 667 C C . ILE A 1 88 ? 17.882 -8.195 0.698 1.00 73.19 88 ILE A C 1
ATOM 669 O O . ILE A 1 88 ? 18.701 -8.785 -0.007 1.00 73.19 88 ILE A O 1
ATOM 673 N N . MET A 1 89 ? 18.242 -7.195 1.511 1.00 68.19 89 MET A N 1
ATOM 674 C CA . MET A 1 89 ? 19.634 -6.733 1.621 1.00 68.19 89 MET A CA 1
ATOM 675 C C . MET A 1 89 ? 20.577 -7.832 2.136 1.00 68.19 89 MET A C 1
ATOM 677 O O . MET A 1 89 ? 21.677 -7.992 1.612 1.00 68.19 89 MET A O 1
ATOM 681 N N . ARG A 1 90 ? 20.137 -8.657 3.096 1.00 62.31 90 ARG A N 1
ATOM 682 C CA . ARG A 1 90 ? 20.944 -9.772 3.625 1.00 62.31 90 ARG A CA 1
ATOM 683 C C . ARG A 1 90 ? 21.173 -10.885 2.593 1.00 62.31 90 ARG A C 1
ATOM 685 O O . ARG A 1 90 ? 22.230 -11.513 2.594 1.00 62.31 90 ARG A O 1
ATOM 692 N N . HIS A 1 91 ? 20.212 -11.138 1.705 1.00 58.78 91 HIS A N 1
ATOM 693 C CA . HIS A 1 91 ? 20.375 -12.107 0.614 1.00 58.78 91 HIS A CA 1
ATOM 694 C C . HIS A 1 91 ? 21.165 -11.559 -0.590 1.00 58.78 91 HIS A C 1
ATOM 696 O O . HIS A 1 91 ? 21.603 -12.346 -1.431 1.00 58.78 91 HIS A O 1
ATOM 702 N N . TYR A 1 92 ? 21.439 -10.250 -0.639 1.00 52.72 92 TYR A N 1
ATOM 703 C CA . TYR A 1 92 ? 22.307 -9.631 -1.649 1.00 52.72 92 TYR A CA 1
ATOM 704 C C . TYR A 1 92 ? 23.812 -9.881 -1.408 1.00 52.72 92 TYR A C 1
ATOM 706 O O . TYR A 1 92 ? 24.579 -9.965 -2.371 1.00 52.72 92 TYR A O 1
ATOM 714 N N . ASP A 1 93 ? 24.244 -10.102 -0.159 1.00 55.69 93 ASP A N 1
ATOM 715 C CA . ASP A 1 93 ? 25.663 -10.329 0.185 1.00 55.69 93 ASP A CA 1
ATOM 716 C C . ASP A 1 93 ? 26.230 -11.669 -0.332 1.00 55.69 93 ASP A C 1
ATOM 718 O O . ASP A 1 93 ? 27.445 -11.825 -0.496 1.00 55.69 93 ASP A O 1
ATOM 722 N N . GLY A 1 94 ? 25.370 -12.651 -0.624 1.00 56.59 94 GLY A N 1
ATOM 723 C CA . GLY A 1 94 ? 25.787 -13.989 -1.063 1.00 56.59 94 GLY A CA 1
ATOM 724 C C . GLY A 1 94 ? 26.275 -14.065 -2.515 1.00 56.59 94 GLY A C 1
ATOM 725 O O . GLY A 1 94 ? 27.116 -14.908 -2.834 1.00 56.59 94 GLY A O 1
ATOM 726 N N . PHE A 1 95 ? 25.795 -13.178 -3.393 1.00 51.75 95 PHE A N 1
ATOM 727 C CA . PHE A 1 95 ? 26.081 -13.242 -4.834 1.00 51.75 95 PHE A CA 1
ATOM 728 C C . PHE A 1 95 ? 27.319 -12.440 -5.264 1.00 51.75 95 PHE A C 1
ATOM 730 O O . PHE A 1 95 ? 27.962 -12.798 -6.248 1.00 51.75 95 PHE A O 1
ATOM 737 N N . MET A 1 96 ? 27.725 -11.411 -4.513 1.00 57.28 96 MET A N 1
ATOM 738 C CA . MET A 1 96 ? 28.862 -10.547 -4.885 1.00 57.28 96 MET A CA 1
ATOM 739 C C . MET A 1 96 ? 30.236 -11.077 -4.434 1.00 57.28 96 MET A C 1
ATOM 741 O O . MET A 1 96 ? 31.267 -10.534 -4.830 1.00 57.28 96 MET A O 1
ATOM 745 N N . LYS A 1 97 ? 30.301 -12.144 -3.621 1.00 56.16 97 LYS A N 1
ATOM 746 C CA . LYS A 1 97 ? 31.569 -12.602 -3.013 1.00 56.16 97 LYS A CA 1
ATOM 747 C C . LYS A 1 97 ? 32.331 -13.676 -3.803 1.00 56.16 97 LYS A C 1
ATOM 749 O O . LYS A 1 97 ? 33.460 -14.004 -3.436 1.00 56.16 97 LYS A O 1
ATOM 754 N N . ARG A 1 98 ? 31.773 -14.228 -4.889 1.00 58.41 98 ARG A N 1
ATOM 755 C CA . ARG A 1 98 ? 32.372 -15.363 -5.621 1.00 58.41 98 ARG A CA 1
ATOM 756 C C . ARG A 1 98 ? 32.810 -14.967 -7.031 1.00 58.41 98 ARG A C 1
ATOM 758 O O . ARG A 1 98 ? 32.201 -15.368 -8.011 1.00 58.41 98 ARG A O 1
ATOM 765 N N . GLY A 1 99 ? 33.877 -14.175 -7.137 1.00 60.81 99 GLY A N 1
ATOM 766 C CA . GLY A 1 99 ? 34.359 -13.774 -8.461 1.00 60.81 99 GLY A CA 1
ATOM 767 C C . GLY A 1 99 ? 35.634 -12.943 -8.540 1.00 60.81 99 GLY A C 1
ATOM 768 O O . GLY A 1 99 ? 35.786 -12.204 -9.503 1.00 60.81 99 GLY A O 1
ATOM 769 N N . LYS A 1 100 ? 36.582 -13.037 -7.595 1.00 58.41 100 LYS A N 1
ATOM 770 C CA . LYS A 1 100 ? 37.955 -12.574 -7.883 1.00 58.41 100 LYS A CA 1
ATOM 771 C C . LYS A 1 100 ? 38.661 -13.628 -8.741 1.00 58.41 100 LYS A C 1
ATOM 773 O O . LYS A 1 100 ? 39.420 -14.448 -8.230 1.00 58.41 100 LYS A O 1
ATOM 778 N N . LEU A 1 101 ? 38.392 -13.622 -10.048 1.00 63.47 101 LEU A N 1
ATOM 779 C CA . LEU A 1 101 ? 39.240 -14.302 -11.026 1.00 63.47 101 LEU A CA 1
ATOM 780 C C . LEU A 1 101 ? 40.562 -13.534 -11.113 1.00 63.47 101 LEU A C 1
ATOM 782 O O . LEU A 1 101 ? 40.650 -12.435 -11.654 1.00 63.47 101 LEU A O 1
ATOM 786 N N . ARG A 1 102 ? 41.583 -14.117 -10.488 1.00 55.50 102 ARG A N 1
ATOM 787 C CA . ARG A 1 102 ? 42.967 -13.653 -10.483 1.00 55.50 102 ARG A CA 1
ATOM 788 C C . ARG A 1 102 ? 43.549 -13.875 -11.884 1.00 55.50 102 ARG A C 1
ATOM 790 O O . ARG A 1 102 ? 43.959 -14.985 -12.206 1.00 55.50 102 ARG A O 1
ATOM 797 N N . GLY A 1 103 ? 43.534 -12.834 -12.717 1.00 61.53 103 GLY A N 1
ATOM 798 C CA . GLY A 1 103 ? 44.213 -12.817 -14.012 1.00 61.53 103 GLY A CA 1
ATOM 799 C C . GLY A 1 103 ? 45.721 -12.953 -13.815 1.00 61.53 103 GLY A C 1
ATOM 800 O O . GLY A 1 103 ? 46.336 -12.185 -13.077 1.00 61.53 103 GLY A O 1
ATOM 801 N N . ARG A 1 104 ? 46.293 -13.994 -14.412 1.00 60.41 104 ARG A N 1
ATOM 802 C CA . ARG A 1 104 ? 47.713 -14.332 -14.359 1.00 60.41 104 ARG A CA 1
ATOM 803 C C . ARG A 1 104 ? 48.446 -13.443 -15.366 1.00 60.4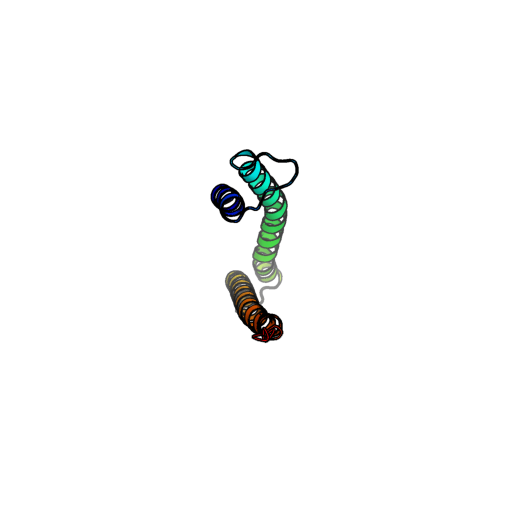1 104 ARG A C 1
ATOM 805 O O . ARG A 1 104 ? 48.122 -13.486 -16.545 1.00 60.41 104 ARG A O 1
ATOM 812 N N . ALA A 1 105 ? 49.393 -12.639 -14.888 1.00 54.00 105 ALA A N 1
ATOM 813 C CA . ALA A 1 105 ? 50.339 -11.935 -15.744 1.00 54.00 105 ALA A CA 1
ATOM 814 C C . ALA A 1 105 ? 51.292 -12.951 -16.392 1.00 54.00 105 ALA A C 1
ATOM 816 O O . ALA A 1 105 ? 51.843 -13.813 -15.698 1.00 54.00 105 ALA A O 1
ATOM 817 N N . SER A 1 106 ? 51.448 -12.843 -17.707 1.00 51.06 106 SER A N 1
ATOM 818 C CA . SER A 1 106 ? 52.580 -13.321 -18.498 1.00 51.06 106 SER A CA 1
ATOM 819 C C . SER A 1 106 ? 52.747 -12.386 -19.682 1.00 51.06 106 SER A C 1
ATOM 821 O O . SER A 1 106 ? 51.716 -11.839 -20.132 1.00 51.06 106 SER A O 1
#

pLDDT: mean 78.45, std 12.54, range [51.06, 94.56]

Mean predicted aligned error: 12.2 Å

Sequence (106 aa):
NPTEMAENMIKYGGHIPGKKPGKKTAEYISSVLTRITLPGAVFFALIALLPEIMTNVFKLPFYFGGTGLIIVVGVALDTLKQIESHLIMRHYDGFMKRGKLRGRAS

Nearest PDB structures (foldseek):
  5gae-assembly1_g  TM=8.379E-01  e=2.455E-06  Escherichia coli
  6r7l-assembly1_Y  TM=8.402E-01  e=3.471E-06  Escherichia coli
  7xhb-assembly1_Y  TM=7.111E-01  e=4.907E-06  Geobacillus thermodenitrificans NG80-2
  7xha-assembly1_Y  TM=7.209E-01  e=1.960E-05  Geobacillus thermodenitrificans NG80-2

Foldseek 3Di:
DLQVVLVVCVVVVHDDPPFDGGPRSSVVVVVVCCVVVVVVVVVVVVQLCVQVVCCVPVVDPPPCGSVNVVVVVVVVVVVVVVVVVVVVVVVVVVPPPPDPPPDDDD

Secondary structure (DSSP, 8-state):
-HHHHHHHHHHTT---TTS-TTHHHHHHHHHHHHHHHHHHHHHHHHHHHHHHHHHHHH----SS-HHHHHHHHHHHHHHHHHHHHHHHHHHHTTTTTS----PPP-